Protein AF-A0A2E0NUE5-F1 (afdb_monomer)

Mean predicted aligned error: 3.26 Å

Foldseek 3Di:
DFPDKDAQDWDWDADPVGDTDTLDGDHIDTHHPPDDDDDDDDPSSNPVD

Nearest PDB structures (foldseek):
  8fn2-assembly1_M  TM=3.236E-01  e=6.634E+00  Borr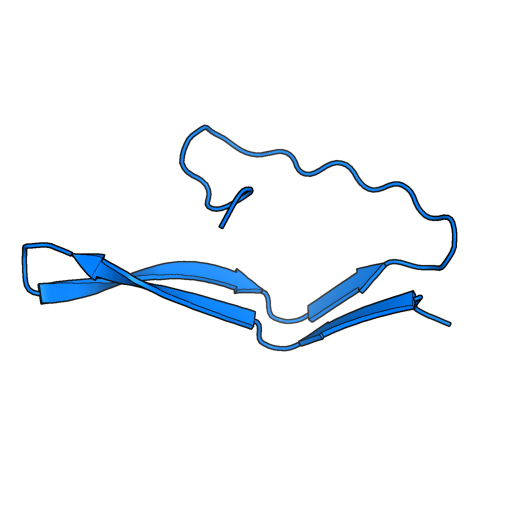eliella burgdorferi B31

Sequence (49 aa):
MSLLKVNQLKKSFSSPEGENIDIVDVDNFTLASSEFCGMRGESGSGKTT

Secondary structure (DSSP, 8-state):
-EEEEEEEEEEEEE-TTSPEEEEEEEEEEEEETT--------TTSSTT-

Solvent-accessible surface area (backbone atoms only — not comparable to full-atom values): 3377 Å² total; per-residue (Å²): 121,66,69,42,79,47,67,65,47,70,43,67,48,72,45,97,88,70,47,76,45,77,52,38,82,42,67,71,50,72,40,45,72,94,63,89,82,86,92,82,75,64,91,87,65,39,88,89,112

Structure (mmCIF, N/CA/C/O backbone):
data_AF-A0A2E0NUE5-F1
#
_entry.id   AF-A0A2E0NUE5-F1
#
loop_
_atom_site.group_PDB
_atom_site.id
_atom_site.type_symbol
_atom_site.label_ato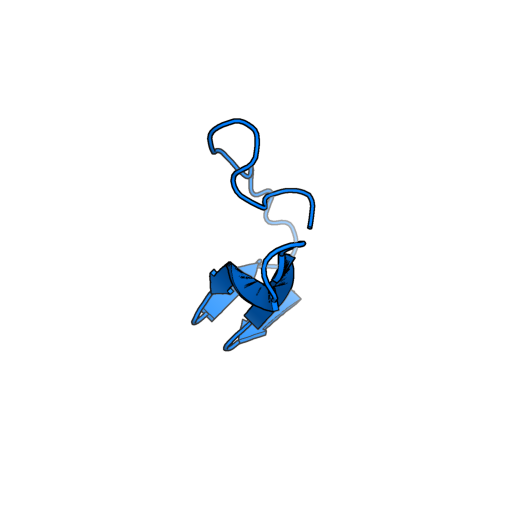m_id
_atom_site.label_alt_id
_atom_site.label_comp_id
_atom_site.label_asym_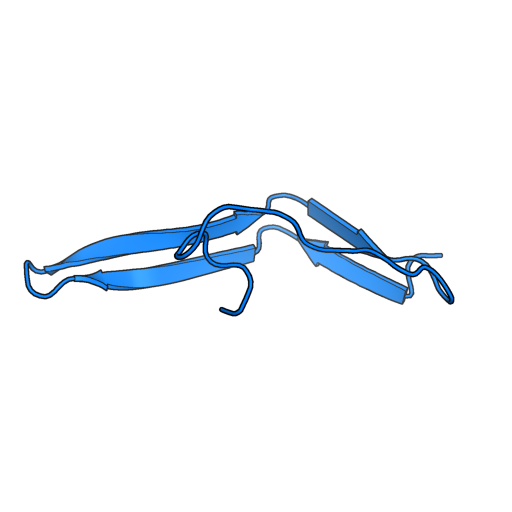id
_atom_site.label_entity_id
_atom_site.label_seq_id
_atom_site.pdbx_PDB_ins_code
_atom_site.Cartn_x
_atom_site.Cartn_y
_atom_site.Cartn_z
_atom_site.occupancy
_atom_site.B_iso_or_equiv
_atom_site.auth_seq_id
_atom_site.auth_comp_id
_atom_site.auth_asym_id
_atom_site.auth_atom_id
_atom_site.pdbx_PDB_model_num
ATOM 1 N N . MET A 1 1 ? 5.268 -7.838 -18.529 1.00 75.62 1 MET A N 1
ATOM 2 C CA . MET A 1 1 ? 4.582 -8.573 -17.441 1.00 75.62 1 MET A CA 1
ATOM 3 C C . MET A 1 1 ? 4.761 -7.784 -16.156 1.00 75.62 1 MET A C 1
ATOM 5 O O . MET A 1 1 ? 5.861 -7.295 -15.927 1.00 75.62 1 MET A O 1
ATOM 9 N N . SER A 1 2 ? 3.704 -7.616 -15.362 1.00 89.00 2 SER A N 1
ATOM 10 C CA . SER A 1 2 ? 3.795 -6.996 -14.034 1.00 89.00 2 SER A CA 1
ATOM 11 C C . SER A 1 2 ? 4.344 -8.005 -13.024 1.00 89.00 2 SER A C 1
ATOM 13 O O . SER A 1 2 ? 3.888 -9.147 -13.016 1.00 89.00 2 SER A O 1
ATOM 15 N N . LEU A 1 3 ? 5.285 -7.585 -12.180 1.00 96.81 3 LEU A N 1
ATOM 16 C CA . LEU A 1 3 ? 5.787 -8.381 -11.057 1.00 96.81 3 LEU A CA 1
ATOM 17 C C . LEU A 1 3 ? 4.795 -8.357 -9.886 1.00 96.81 3 LEU A C 1
ATOM 19 O O . LEU A 1 3 ? 4.539 -9.387 -9.271 1.00 96.81 3 LEU A O 1
ATOM 23 N N . LEU A 1 4 ? 4.207 -7.191 -9.617 1.00 97.06 4 LEU A N 1
ATOM 24 C CA . LEU A 1 4 ? 3.171 -6.999 -8.607 1.00 97.06 4 LEU A CA 1
ATOM 25 C C . LEU A 1 4 ? 1.910 -6.459 -9.278 1.00 97.06 4 LEU A C 1
ATOM 27 O O . LEU A 1 4 ? 1.978 -5.557 -10.115 1.00 97.06 4 LEU A O 1
ATOM 31 N N . LYS A 1 5 ? 0.760 -7.022 -8.908 1.00 97.31 5 LYS A N 1
ATOM 32 C CA . LYS A 1 5 ? -0.561 -6.561 -9.327 1.00 97.31 5 LYS A CA 1
ATOM 33 C C . LYS A 1 5 ? -1.489 -6.557 -8.119 1.00 97.31 5 LYS A C 1
ATOM 35 O O . LYS A 1 5 ? -1.656 -7.583 -7.467 1.00 97.31 5 LYS A O 1
ATOM 40 N N . VAL A 1 6 ? -2.084 -5.406 -7.852 1.00 96.56 6 VAL A N 1
ATOM 41 C CA . VAL A 1 6 ? -3.045 -5.162 -6.779 1.00 96.56 6 VAL A CA 1
ATOM 42 C C . VAL A 1 6 ? -4.347 -4.729 -7.437 1.00 96.56 6 VAL A C 1
ATOM 44 O O . VAL A 1 6 ? -4.334 -3.815 -8.260 1.00 96.56 6 VAL A O 1
ATOM 47 N N . ASN A 1 7 ? -5.453 -5.386 -7.091 1.00 97.38 7 ASN A N 1
ATOM 48 C CA . ASN A 1 7 ? -6.780 -5.057 -7.611 1.00 97.38 7 ASN A CA 1
ATOM 49 C C . ASN A 1 7 ? -7.744 -4.889 -6.438 1.00 97.38 7 ASN A C 1
ATOM 51 O O . ASN A 1 7 ? -7.783 -5.759 -5.567 1.00 97.38 7 ASN A O 1
ATOM 55 N N . GLN A 1 8 ? -8.519 -3.808 -6.458 1.00 97.56 8 GLN A N 1
ATOM 56 C CA . GLN A 1 8 ? -9.570 -3.474 -5.496 1.00 97.56 8 GLN A CA 1
ATOM 57 C C . GLN A 1 8 ? -9.102 -3.615 -4.041 1.00 97.56 8 GLN A C 1
ATOM 59 O O . GLN A 1 8 ? -9.766 -4.234 -3.207 1.00 97.56 8 GLN A O 1
ATOM 64 N N . LEU A 1 9 ? -7.917 -3.076 -3.742 1.00 96.94 9 LEU A N 1
ATOM 65 C CA . LEU A 1 9 ? -7.373 -3.094 -2.392 1.00 96.94 9 LEU A CA 1
ATOM 66 C C . LEU A 1 9 ? -8.083 -2.035 -1.561 1.00 96.94 9 LEU A C 1
ATOM 68 O O . LEU A 1 9 ? -7.885 -0.840 -1.770 1.00 96.94 9 LEU A O 1
ATOM 72 N N . LYS A 1 10 ? -8.848 -2.50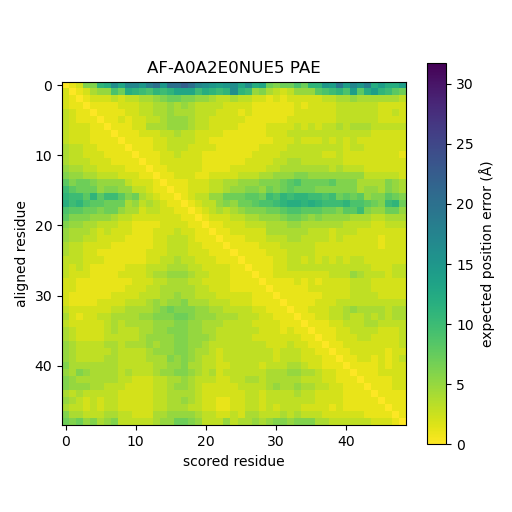1 -0.577 1.00 97.00 10 LYS A N 1
ATOM 73 C CA . LYS A 1 10 ? -9.455 -1.660 0.445 1.00 97.00 10 LYS A CA 1
ATOM 74 C C . LYS A 1 10 ? -8.936 -2.049 1.823 1.00 97.00 10 LYS A C 1
ATOM 76 O O . LYS A 1 10 ? -8.943 -3.227 2.186 1.00 97.00 10 LYS A O 1
ATOM 81 N N . LYS A 1 11 ? -8.488 -1.063 2.597 1.00 95.88 11 LYS A N 1
ATOM 82 C CA . LYS A 1 11 ? -8.112 -1.229 4.002 1.00 95.88 11 LYS A CA 1
ATOM 83 C C . LYS A 1 11 ? -8.794 -0.164 4.836 1.00 95.88 11 LYS A C 1
ATOM 85 O O . LYS A 1 11 ? -8.571 1.027 4.629 1.00 95.88 11 LYS A O 1
ATOM 90 N N . SER A 1 12 ? -9.548 -0.629 5.821 1.00 96.31 12 SER A N 1
ATOM 91 C CA . SER A 1 12 ? -10.297 0.224 6.734 1.00 96.31 12 SER A CA 1
ATOM 92 C C . SER A 1 12 ? -9.946 -0.107 8.180 1.00 96.31 12 SER A C 1
ATOM 94 O O . SER A 1 12 ? -9.550 -1.237 8.495 1.00 96.31 12 SER A O 1
ATOM 96 N N . PHE A 1 13 ? -10.104 0.880 9.055 1.00 94.69 13 PHE A N 1
ATOM 97 C CA . PHE A 1 13 ? -10.019 0.708 10.502 1.00 94.69 13 PHE A CA 1
ATOM 98 C C . PHE A 1 13 ? -11.256 1.300 11.159 1.00 94.69 13 PHE A C 1
ATOM 100 O O . PHE A 1 13 ? -11.802 2.294 10.682 1.00 94.69 13 PHE A O 1
ATOM 107 N N . SER A 1 14 ? -11.681 0.696 12.263 1.00 95.94 14 SER A N 1
ATOM 108 C CA . SER A 1 14 ? -12.782 1.226 13.056 1.00 95.94 14 SER A CA 1
ATOM 109 C C . SER A 1 14 ? -12.297 2.397 13.903 1.00 95.94 14 SER A C 1
ATOM 111 O O . SER A 1 14 ? -11.274 2.299 14.588 1.00 95.94 14 SER A O 1
ATOM 113 N N . SER A 1 15 ? -13.032 3.500 13.851 1.00 92.44 15 SER A N 1
ATOM 114 C CA . SER A 1 15 ? -12.843 4.643 14.724 1.00 92.44 15 SER A CA 1
ATOM 115 C C . SER A 1 15 ? -13.367 4.328 16.131 1.00 92.44 15 SER A C 1
ATOM 117 O O . SER A 1 15 ? -14.220 3.447 16.296 1.00 92.44 15 SER A O 1
ATOM 119 N N . PRO A 1 16 ? -12.892 5.045 17.163 1.00 92.69 16 PRO A N 1
ATOM 120 C CA . PRO A 1 16 ? -13.463 4.966 18.509 1.00 92.69 16 PRO A CA 1
ATOM 121 C C . PRO A 1 16 ? -14.973 5.252 18.556 1.00 92.69 16 PRO A C 1
ATOM 123 O O . PRO A 1 16 ? -15.671 4.731 19.422 1.00 92.69 16 PRO A O 1
ATOM 126 N N . GLU A 1 17 ? -15.482 6.044 17.613 1.00 93.00 17 GLU A N 1
ATOM 127 C CA . GLU A 1 17 ? -16.896 6.399 17.456 1.00 93.00 17 GLU A CA 1
ATOM 128 C C . GLU A 1 17 ? -17.715 5.310 16.735 1.00 93.00 17 GLU A C 1
ATOM 130 O O . GLU A 1 17 ? -18.932 5.434 16.607 1.00 93.00 17 GLU A O 1
ATOM 135 N N . GLY A 1 18 ? -17.069 4.223 16.299 1.00 91.75 18 GLY A N 1
ATOM 136 C CA . GLY A 1 18 ? -17.708 3.071 15.663 1.00 91.75 18 GLY A CA 1
ATOM 137 C C . GLY A 1 18 ? -17.856 3.175 14.144 1.00 91.75 18 GLY A C 1
ATOM 138 O O . GLY A 1 18 ? -18.441 2.278 13.535 1.00 91.75 18 GLY A O 1
ATOM 139 N N . GLU A 1 19 ? -17.320 4.221 13.513 1.00 93.81 19 GLU A N 1
ATOM 140 C CA . GLU A 1 19 ? -17.315 4.355 12.055 1.00 93.81 19 GLU A CA 1
ATOM 141 C C . GLU A 1 19 ? -16.132 3.599 11.442 1.00 93.81 19 GLU A C 1
ATOM 143 O O . GLU A 1 19 ? -15.045 3.564 12.010 1.00 93.81 19 GLU A O 1
ATOM 148 N N . ASN A 1 20 ? -16.302 2.997 10.263 1.00 94.38 20 ASN A N 1
ATOM 149 C CA . ASN A 1 20 ? -15.163 2.462 9.517 1.00 94.38 20 ASN A CA 1
ATOM 150 C C . ASN A 1 20 ? -14.592 3.546 8.612 1.00 94.38 20 ASN A C 1
ATOM 152 O O . ASN A 1 20 ? -15.289 4.071 7.746 1.00 94.38 20 ASN A O 1
ATOM 156 N N . ILE A 1 21 ? -13.310 3.838 8.798 1.00 94.00 21 ILE A N 1
ATOM 157 C CA . ILE A 1 21 ? -12.579 4.809 7.996 1.00 94.00 21 ILE A CA 1
ATOM 158 C C . ILE A 1 21 ? -11.745 4.042 6.978 1.00 94.00 21 ILE A C 1
ATOM 160 O O . ILE A 1 21 ? -10.864 3.262 7.353 1.00 94.00 21 ILE A O 1
ATOM 164 N N . ASP A 1 22 ? -12.016 4.279 5.698 1.00 94.69 22 ASP A N 1
ATOM 165 C CA . ASP A 1 22 ? -11.214 3.761 4.594 1.00 94.69 22 ASP A CA 1
ATOM 166 C C . ASP A 1 22 ? -9.895 4.545 4.513 1.00 94.69 22 ASP A C 1
ATOM 168 O O . ASP A 1 22 ? -9.885 5.750 4.267 1.00 94.69 22 ASP A O 1
ATOM 172 N N . ILE A 1 23 ? -8.775 3.858 4.751 1.00 95.69 23 ILE A N 1
ATOM 173 C CA . ILE A 1 23 ? -7.421 4.440 4.747 1.00 95.69 23 ILE A CA 1
ATOM 174 C C . ILE A 1 23 ? -6.682 4.137 3.444 1.00 95.69 23 ILE A C 1
ATOM 176 O O . ILE A 1 23 ? -5.905 4.962 2.966 1.00 95.69 23 ILE A O 1
ATOM 180 N N . VAL A 1 24 ? -6.926 2.963 2.861 1.00 96.62 24 VAL A N 1
ATOM 181 C CA . VAL A 1 24 ? -6.432 2.597 1.530 1.00 96.62 24 VAL A CA 1
ATOM 182 C C . VAL A 1 24 ? -7.636 2.218 0.686 1.00 96.62 24 VAL A C 1
ATOM 184 O O . VAL A 1 24 ? -8.403 1.346 1.088 1.00 96.62 24 VAL A O 1
ATOM 187 N N . ASP A 1 25 ? -7.789 2.861 -0.468 1.00 96.19 25 ASP A N 1
ATOM 188 C CA . ASP A 1 25 ? -8.792 2.523 -1.479 1.00 96.19 25 ASP A CA 1
ATOM 189 C C . ASP A 1 25 ? -8.140 2.644 -2.862 1.00 96.19 25 ASP A C 1
ATOM 191 O O . ASP A 1 25 ? -7.901 3.744 -3.364 1.00 96.19 25 ASP A O 1
ATOM 195 N N . VAL A 1 26 ? -7.721 1.508 -3.420 1.00 96.12 26 VAL A N 1
ATOM 196 C CA . VAL A 1 26 ? -6.961 1.434 -4.673 1.00 96.12 26 VAL A CA 1
ATOM 197 C C . VAL A 1 26 ? -7.645 0.463 -5.624 1.00 96.12 26 VAL A C 1
ATOM 199 O O . VAL A 1 26 ? -7.609 -0.753 -5.423 1.00 96.12 26 VAL A O 1
ATOM 202 N N . ASP A 1 27 ? -8.195 0.997 -6.715 1.00 97.12 27 ASP A N 1
ATOM 203 C CA . ASP A 1 27 ? -8.860 0.194 -7.742 1.00 97.12 27 ASP A CA 1
ATOM 204 C C . ASP A 1 27 ? -7.895 -0.771 -8.433 1.00 97.12 27 ASP A C 1
ATOM 206 O O . ASP A 1 27 ? -8.148 -1.972 -8.495 1.00 97.12 27 ASP A O 1
ATOM 210 N N . ASN A 1 28 ? -6.785 -0.264 -8.974 1.00 97.12 28 ASN A N 1
ATOM 211 C CA . ASN A 1 28 ? -5.792 -1.073 -9.676 1.00 97.12 28 ASN A CA 1
ATOM 212 C C . ASN A 1 28 ? -4.402 -0.443 -9.551 1.00 97.12 28 ASN A C 1
ATOM 214 O O . ASN A 1 28 ? -4.222 0.740 -9.836 1.00 97.12 28 ASN A O 1
ATOM 218 N N . PHE A 1 29 ? -3.405 -1.252 -9.199 1.00 96.50 29 PHE A N 1
ATOM 219 C CA . PHE A 1 29 ? -1.999 -0.859 -9.199 1.00 96.50 29 PHE A CA 1
ATOM 220 C C . PHE A 1 29 ? -1.127 -2.000 -9.722 1.00 96.50 29 PHE A C 1
ATOM 222 O O . PHE A 1 29 ? -1.335 -3.171 -9.398 1.00 96.50 29 PHE A O 1
ATOM 229 N N . THR A 1 30 ? -0.128 -1.665 -10.530 1.00 97.50 30 THR A N 1
ATOM 230 C CA . THR A 1 30 ? 0.841 -2.628 -11.052 1.00 97.50 30 THR A CA 1
ATOM 231 C C . THR A 1 30 ? 2.246 -2.082 -10.919 1.00 97.50 30 THR A C 1
ATOM 233 O O . THR A 1 30 ? 2.459 -0.902 -11.174 1.00 97.50 30 THR A O 1
ATOM 236 N N . LEU A 1 31 ? 3.195 -2.961 -10.613 1.00 97.38 31 LEU A N 1
ATOM 237 C CA . LEU A 1 31 ? 4.622 -2.662 -10.653 1.00 97.38 31 LEU A CA 1
ATOM 238 C C . LEU A 1 31 ? 5.314 -3.689 -11.551 1.00 97.38 31 LEU A C 1
ATOM 240 O O . LEU A 1 31 ? 5.122 -4.901 -11.387 1.00 97.38 31 LEU A O 1
ATOM 244 N N . ALA A 1 32 ? 6.088 -3.226 -12.525 1.00 97.50 32 ALA A N 1
ATOM 245 C CA . ALA A 1 32 ? 6.871 -4.088 -13.397 1.00 97.50 32 ALA A CA 1
ATOM 246 C C . ALA A 1 32 ? 8.119 -4.634 -12.686 1.00 97.50 32 ALA A C 1
ATOM 248 O O . ALA A 1 32 ? 8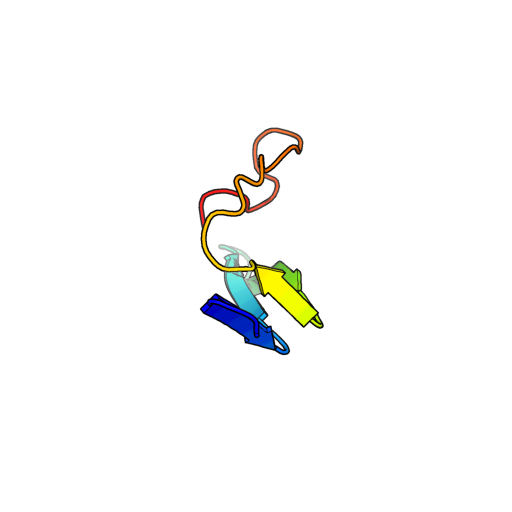.570 -4.125 -11.660 1.00 97.50 32 ALA A O 1
ATOM 249 N N . SER A 1 33 ? 8.698 -5.701 -13.242 1.00 97.12 33 SER A N 1
ATOM 250 C CA . SER A 1 33 ? 9.998 -6.179 -12.767 1.00 97.12 33 SER A CA 1
ATOM 251 C C . SER A 1 33 ? 11.050 -5.087 -12.948 1.00 97.12 33 SER A C 1
ATOM 253 O O . SER A 1 33 ? 11.123 -4.477 -14.014 1.00 97.12 33 SER A O 1
ATOM 255 N N . SER A 1 34 ? 11.883 -4.892 -11.925 1.00 96.19 34 SER A N 1
ATOM 256 C CA . SER A 1 34 ? 12.956 -3.887 -11.900 1.00 96.19 34 SER A CA 1
ATOM 257 C C . SER A 1 34 ? 12.482 -2.426 -11.945 1.00 96.19 34 SER A C 1
ATOM 259 O O . SER A 1 34 ? 13.304 -1.528 -12.121 1.00 96.19 34 SER A O 1
ATOM 261 N N . GLU A 1 35 ? 11.184 -2.167 -11.767 1.00 96.75 35 GLU A N 1
ATOM 262 C CA . GLU A 1 35 ? 10.647 -0.814 -11.630 1.00 96.75 35 GLU A CA 1
ATOM 263 C C . GLU A 1 35 ? 10.825 -0.303 -10.194 1.00 96.75 35 GLU A C 1
ATOM 265 O O . GLU A 1 35 ? 10.527 -1.004 -9.226 1.00 96.75 35 GLU A O 1
ATOM 270 N N . PHE A 1 36 ? 11.298 0.938 -10.059 1.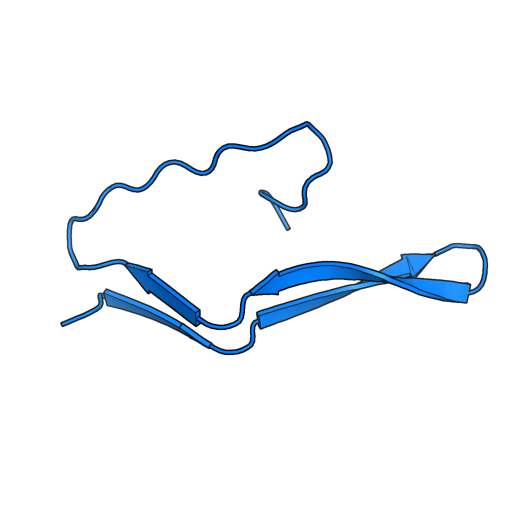00 95.75 36 PHE A N 1
ATOM 271 C CA . PHE A 1 36 ? 11.402 1.632 -8.779 1.00 95.75 36 PH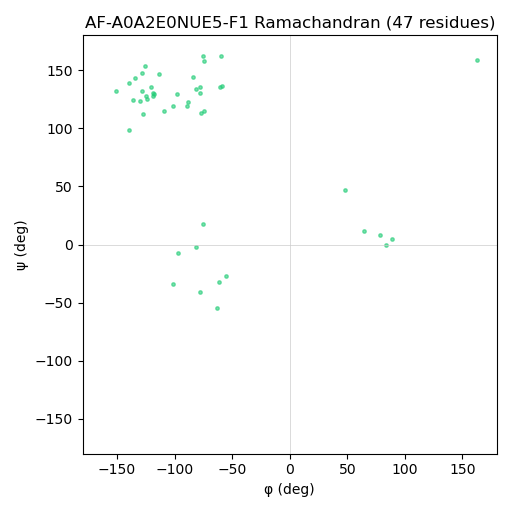E A CA 1
ATOM 272 C C . PHE A 1 36 ? 10.355 2.745 -8.717 1.00 95.75 36 PHE A C 1
ATOM 274 O O . PHE A 1 36 ? 10.416 3.706 -9.482 1.00 95.75 36 PHE A O 1
ATOM 281 N N . CYS A 1 37 ? 9.398 2.618 -7.798 1.00 95.38 37 CYS A N 1
ATOM 282 C CA . CYS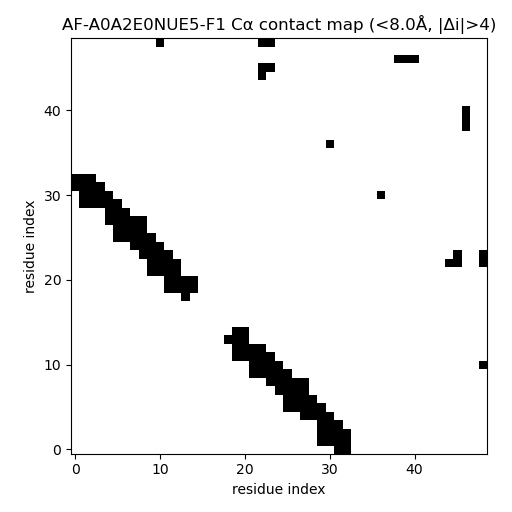 A 1 37 ? 8.300 3.564 -7.629 1.00 95.38 37 CYS A CA 1
ATOM 283 C C . CYS A 1 37 ? 8.361 4.204 -6.236 1.00 95.38 37 CYS A C 1
ATOM 285 O O . CYS A 1 37 ? 8.4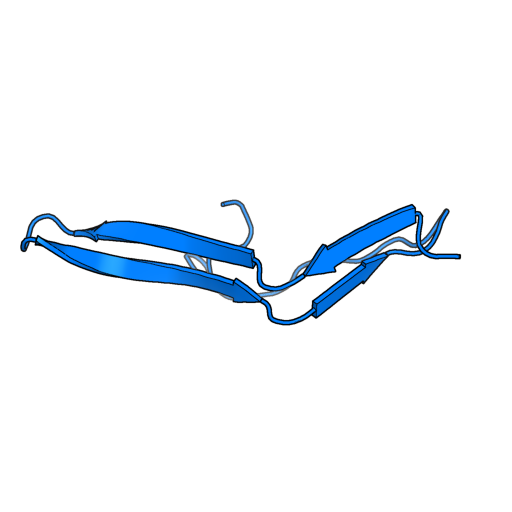76 3.508 -5.229 1.00 95.38 37 CYS A O 1
ATOM 287 N N . GLY A 1 38 ? 8.288 5.535 -6.174 1.00 94.69 38 GLY A N 1
ATOM 288 C CA . GLY A 1 38 ? 8.234 6.282 -4.919 1.00 94.69 38 GLY A CA 1
ATOM 289 C C . GLY A 1 38 ? 6.802 6.656 -4.544 1.00 94.69 38 GLY A C 1
ATOM 290 O O . GLY A 1 38 ? 6.093 7.266 -5.342 1.00 94.69 38 GLY A O 1
ATOM 291 N N . MET A 1 39 ? 6.392 6.364 -3.310 1.00 93.75 39 MET A N 1
ATOM 292 C CA . MET A 1 39 ? 5.081 6.762 -2.786 1.00 93.75 39 MET A CA 1
ATOM 293 C C . MET A 1 39 ? 5.151 8.149 -2.135 1.00 93.75 39 MET A C 1
ATOM 295 O O . MET A 1 39 ? 5.873 8.357 -1.159 1.00 93.75 39 MET A O 1
ATOM 299 N N . ARG A 1 40 ? 4.385 9.111 -2.661 1.00 95.38 40 ARG A N 1
ATOM 300 C CA . ARG A 1 40 ? 4.296 10.494 -2.156 1.00 95.38 40 ARG A CA 1
ATOM 301 C C . ARG A 1 40 ? 2.902 10.762 -1.600 1.00 95.38 40 ARG A C 1
ATOM 303 O O . ARG A 1 40 ? 1.921 10.224 -2.093 1.00 95.38 40 ARG A O 1
ATOM 310 N N . GLY A 1 41 ? 2.829 11.589 -0.564 1.00 94.69 41 GLY A N 1
ATOM 311 C CA . GLY A 1 41 ? 1.575 11.972 0.080 1.00 94.69 41 GLY A CA 1
ATOM 312 C C . GLY A 1 41 ? 1.822 12.558 1.463 1.00 94.69 41 GLY A C 1
ATOM 313 O O . GLY A 1 41 ? 2.868 12.301 2.069 1.00 94.69 41 GLY A O 1
ATOM 314 N N . GLU A 1 42 ? 0.860 13.323 1.962 1.00 97.25 42 GLU A N 1
ATOM 315 C CA . GLU A 1 42 ? 0.910 13.962 3.280 1.00 97.25 42 GLU A CA 1
ATOM 316 C C . GLU A 1 42 ? 1.043 12.940 4.421 1.00 97.25 42 GLU A C 1
ATOM 318 O O . GLU A 1 42 ? 0.806 11.739 4.249 1.00 97.25 42 GLU A O 1
ATOM 323 N N . SER A 1 43 ? 1.463 13.393 5.604 1.00 95.38 43 SER A N 1
ATOM 324 C CA . SER A 1 43 ? 1.473 12.528 6.790 1.00 95.38 43 SER A CA 1
ATOM 325 C C . SER A 1 43 ? 0.057 12.013 7.076 1.00 95.38 43 SER A C 1
ATOM 327 O O . SER A 1 43 ? -0.901 12.768 6.971 1.00 95.38 43 SER A O 1
ATOM 329 N N . GLY A 1 44 ? -0.081 10.725 7.402 1.00 92.38 44 GLY A N 1
ATOM 330 C CA . GLY A 1 44 ? -1.387 10.099 7.654 1.00 92.38 44 GLY A CA 1
ATOM 331 C C . GLY A 1 44 ? -2.154 9.612 6.415 1.00 92.38 44 GLY A C 1
ATOM 332 O O . GLY A 1 44 ? -3.198 8.997 6.572 1.00 92.38 44 GLY A O 1
ATOM 333 N N . SER A 1 45 ? -1.635 9.781 5.193 1.00 93.50 45 SER A N 1
ATOM 334 C CA . SER A 1 45 ? -2.349 9.405 3.954 1.00 93.50 45 SER A CA 1
ATOM 335 C C . SER A 1 45 ? -2.402 7.892 3.633 1.00 93.50 45 SER A C 1
ATOM 337 O O . SER A 1 45 ? -2.540 7.532 2.468 1.00 93.50 45 SER A O 1
ATOM 339 N N . GLY A 1 46 ? -2.145 7.004 4.598 1.00 94.19 46 GLY A N 1
ATOM 340 C CA . GLY A 1 46 ? -2.206 5.547 4.383 1.00 94.19 46 GLY A CA 1
ATOM 341 C C . GLY A 1 46 ? -1.013 4.889 3.667 1.00 94.19 46 GLY A C 1
ATOM 342 O O . GLY A 1 46 ? -1.068 3.706 3.373 1.00 94.19 46 GLY A O 1
ATOM 343 N N . LYS A 1 47 ? 0.097 5.601 3.407 1.00 96.31 47 LYS A N 1
ATOM 344 C CA . LYS A 1 47 ? 1.255 5.055 2.649 1.00 96.31 47 LYS A CA 1
ATOM 345 C C . LYS A 1 47 ? 1.943 3.835 3.280 1.00 96.31 47 LYS A C 1
ATOM 347 O O . LYS A 1 47 ? 2.524 3.040 2.555 1.00 96.31 47 LYS A O 1
ATOM 352 N N . THR A 1 48 ? 1.956 3.748 4.609 1.00 94.62 48 THR A N 1
ATOM 353 C CA . THR A 1 48 ? 2.663 2.694 5.369 1.00 94.62 48 THR A CA 1
ATOM 354 C C . THR A 1 48 ? 1.731 1.549 5.782 1.00 94.62 48 THR A C 1
ATOM 356 O O . THR A 1 48 ? 2.186 0.564 6.355 1.00 94.62 48 THR A O 1
ATOM 359 N N . THR A 1 49 ? 0.427 1.713 5.554 1.00 90.88 49 THR A N 1
ATOM 360 C CA . THR A 1 49 ? -0.633 0.770 5.922 1.00 90.88 49 THR A CA 1
ATOM 361 C C . THR A 1 49 ? -0.760 -0.329 4.879 1.00 90.88 49 THR A C 1
ATOM 363 O O . THR A 1 49 ? -0.932 -1.493 5.304 1.00 90.88 49 THR A O 1
#

Radius of gyration: 13.56 Å; Cα contacts (8 Å, |Δi|>4): 68; chains: 1; bounding box: 31×22×36 Å

pLDDT: mean 94.95, std 3.38, range [75.62, 97.56]